Protein AF-V9FQ05-F1 (afdb_monomer_lite)

Structure (mmCIF, N/CA/C/O backbone):
data_AF-V9FQ05-F1
#
_entry.id   AF-V9FQ05-F1
#
loop_
_atom_site.group_PDB
_atom_site.id
_atom_site.type_symbol
_atom_site.label_atom_id
_atom_site.label_alt_id
_atom_site.label_comp_id
_atom_site.label_asym_id
_atom_site.label_entity_id
_atom_site.label_seq_id
_atom_site.pdbx_PDB_ins_code
_atom_site.Cartn_x
_atom_site.Cartn_y
_atom_site.Cartn_z
_atom_site.occupancy
_atom_site.B_iso_or_equiv
_atom_site.auth_seq_id
_atom_site.auth_comp_id
_atom_site.auth_asym_id
_atom_site.auth_atom_id
_atom_site.pdbx_PDB_model_num
ATOM 1 N N . MET A 1 1 ? -12.358 -25.449 30.188 1.00 48.69 1 MET A N 1
ATOM 2 C CA . MET A 1 1 ? -12.889 -24.749 28.995 1.00 48.69 1 MET A CA 1
ATOM 3 C C . MET A 1 1 ? -12.731 -23.220 29.079 1.00 48.69 1 MET A C 1
ATOM 5 O O . MET A 1 1 ? -12.547 -22.611 28.041 1.00 48.69 1 MET A O 1
ATOM 9 N N . SER A 1 2 ? -12.687 -22.614 30.279 1.00 54.47 2 SER A N 1
ATOM 10 C CA . SER A 1 2 ? -12.497 -21.158 30.485 1.00 54.47 2 SER A CA 1
ATOM 11 C C . SER A 1 2 ? -11.097 -20.614 30.127 1.00 54.47 2 SER A C 1
ATOM 13 O O . SER A 1 2 ? -10.982 -19.590 29.469 1.00 54.47 2 SER A O 1
ATOM 15 N N . GLN A 1 3 ? -10.020 -21.334 30.469 1.00 51.81 3 GLN A N 1
ATOM 16 C CA . GLN A 1 3 ? -8.640 -20.826 30.327 1.00 51.81 3 GLN A CA 1
ATOM 17 C C . GLN A 1 3 ? -8.105 -20.768 28.882 1.00 51.81 3 GLN A C 1
ATOM 19 O O . GLN A 1 3 ? -7.106 -20.102 28.615 1.00 51.81 3 GLN A O 1
ATOM 24 N N . LEU A 1 4 ? -8.739 -21.477 27.939 1.00 49.38 4 LEU A N 1
ATOM 25 C CA . LEU A 1 4 ? -8.339 -21.456 26.525 1.00 49.38 4 LEU A CA 1
ATOM 26 C C . LEU A 1 4 ? -8.884 -20.210 25.805 1.00 49.38 4 LEU A C 1
ATOM 28 O O . LEU A 1 4 ? -8.277 -19.732 24.849 1.00 49.38 4 LEU A O 1
ATOM 32 N N . ILE A 1 5 ? -10.014 -19.678 26.284 1.00 52.50 5 ILE A N 1
ATOM 33 C CA . ILE A 1 5 ? -10.656 -18.486 25.727 1.00 52.50 5 ILE A CA 1
ATOM 34 C C . ILE A 1 5 ? -9.892 -17.246 26.200 1.00 52.50 5 ILE A C 1
ATOM 36 O O . ILE A 1 5 ? -9.489 -16.448 25.362 1.00 52.50 5 ILE A O 1
ATOM 40 N N . GLU A 1 6 ? -9.571 -17.148 27.495 1.00 50.50 6 GLU A N 1
ATOM 41 C CA . GLU A 1 6 ? -8.758 -16.046 28.047 1.00 50.50 6 GLU A CA 1
ATOM 42 C C . GLU A 1 6 ? -7.389 -15.923 27.365 1.00 50.50 6 GLU A C 1
ATOM 44 O O . GLU A 1 6 ? -7.029 -14.844 26.908 1.00 50.50 6 GLU A O 1
ATOM 49 N N . ARG A 1 7 ? -6.663 -17.035 27.168 1.00 47.12 7 ARG A N 1
ATOM 50 C CA . ARG A 1 7 ? -5.367 -17.004 26.461 1.00 47.12 7 ARG A CA 1
ATOM 51 C C . ARG A 1 7 ? -5.470 -16.596 24.994 1.00 47.12 7 ARG A C 1
ATOM 53 O O . ARG A 1 7 ? -4.513 -16.052 24.457 1.00 47.12 7 ARG A O 1
ATOM 60 N N . THR A 1 8 ? -6.594 -16.878 24.338 1.00 50.31 8 THR A N 1
ATOM 61 C CA . THR A 1 8 ? -6.808 -16.441 22.952 1.00 50.31 8 THR A CA 1
ATOM 62 C C . THR A 1 8 ? -7.118 -14.945 22.902 1.00 50.31 8 THR A C 1
ATOM 64 O O . THR A 1 8 ? -6.665 -14.264 21.987 1.00 50.31 8 THR A O 1
ATOM 67 N N . VAL A 1 9 ? -7.835 -14.424 23.904 1.00 51.38 9 VAL A N 1
ATOM 68 C CA . VAL A 1 9 ? -8.155 -12.997 24.034 1.00 51.38 9 VAL A CA 1
ATOM 69 C C . VAL A 1 9 ? -6.889 -12.183 24.324 1.00 51.38 9 VAL A C 1
ATOM 71 O O . VAL A 1 9 ? -6.600 -11.261 23.568 1.00 51.38 9 VAL A O 1
ATOM 74 N N . ASP A 1 10 ? -6.065 -12.589 25.295 1.00 50.34 10 ASP A N 1
ATOM 75 C CA . ASP A 1 10 ? -4.823 -11.877 25.646 1.00 50.34 10 ASP A CA 1
ATOM 76 C C . ASP A 1 10 ? -3.771 -11.892 24.524 1.00 50.34 10 ASP A C 1
ATOM 78 O O . ASP A 1 10 ? -2.972 -10.967 24.395 1.00 50.34 10 ASP A O 1
ATOM 82 N N . HIS A 1 11 ? -3.753 -12.930 23.678 1.00 50.62 11 HIS A N 1
ATOM 83 C CA . HIS A 1 11 ? -2.780 -13.019 22.583 1.00 50.62 11 HIS A CA 1
ATOM 84 C C . HIS A 1 11 ? -3.093 -12.071 21.416 1.00 50.62 11 HIS A C 1
ATOM 86 O O . HIS A 1 11 ? -2.203 -11.713 20.643 1.00 50.62 11 HIS A O 1
ATOM 92 N N . TYR A 1 12 ? -4.353 -11.656 21.295 1.00 52.09 12 TYR A N 1
ATOM 93 C CA . TYR A 1 12 ? -4.829 -10.740 20.264 1.00 52.09 12 TYR A CA 1
ATOM 94 C C . TYR A 1 12 ? -5.111 -9.330 20.790 1.00 52.09 12 TYR A C 1
ATOM 96 O O . TYR A 1 12 ? -5.400 -8.435 19.991 1.00 52.09 12 TYR A O 1
ATOM 104 N N . ASP A 1 13 ? -4.994 -9.107 22.101 1.00 55.88 13 ASP A N 1
ATOM 105 C CA . ASP A 1 13 ? -5.248 -7.814 22.720 1.00 55.88 13 ASP A CA 1
ATOM 106 C C . ASP A 1 13 ? -4.049 -6.873 22.553 1.00 55.88 13 ASP A C 1
ATOM 108 O O . ASP A 1 13 ? -3.242 -6.619 23.449 1.00 55.88 13 ASP A O 1
ATOM 112 N N . ARG A 1 14 ? -3.890 -6.357 21.331 1.00 62.53 14 ARG A N 1
ATOM 113 C CA . ARG A 1 14 ? -3.018 -5.208 21.097 1.00 62.53 14 ARG A CA 1
ATOM 114 C C . ARG A 1 14 ? -3.603 -4.018 21.862 1.00 62.53 14 ARG A C 1
ATOM 116 O O . ARG A 1 14 ? -4.730 -3.610 21.574 1.00 62.53 14 ARG A O 1
ATOM 123 N N . GLN A 1 15 ? -2.822 -3.435 22.777 1.00 70.06 15 GLN A N 1
ATOM 124 C CA . GLN A 1 15 ? -3.203 -2.198 23.467 1.00 70.06 15 GLN A CA 1
ATOM 125 C C . GLN A 1 15 ? -3.680 -1.147 22.459 1.00 70.06 15 GLN A C 1
ATOM 127 O O . GLN A 1 15 ? -3.047 -0.929 21.417 1.00 70.06 15 GLN A O 1
ATOM 132 N N . ALA A 1 16 ? -4.810 -0.516 22.786 1.00 78.88 16 ALA A N 1
ATOM 133 C CA . ALA A 1 16 ? -5.409 0.509 21.951 1.00 78.88 16 ALA A CA 1
ATOM 134 C C . ALA A 1 16 ? -4.420 1.661 21.741 1.00 78.88 16 ALA A C 1
ATOM 136 O O . ALA A 1 16 ? -3.829 2.179 22.688 1.00 78.88 16 ALA A O 1
ATOM 137 N N . GLY A 1 17 ? -4.236 2.058 20.486 1.00 83.69 17 GLY A N 1
ATOM 138 C CA . GLY A 1 17 ? -3.267 3.078 20.121 1.00 83.69 17 GLY A CA 1
ATOM 139 C C . GLY A 1 17 ? -3.636 3.767 18.822 1.00 83.69 17 GLY A C 1
ATOM 140 O O . GLY A 1 17 ? -4.211 3.163 17.918 1.00 83.69 17 GLY A O 1
ATOM 141 N N . ALA A 1 18 ? -3.275 5.041 18.728 1.00 86.06 18 ALA A N 1
ATOM 142 C CA . ALA A 1 18 ? -3.414 5.828 17.517 1.00 86.06 18 ALA A CA 1
ATOM 143 C C . ALA A 1 18 ? -2.078 6.482 17.172 1.00 86.06 18 ALA A C 1
ATOM 145 O O . ALA A 1 18 ? -1.372 6.991 18.043 1.00 86.06 18 ALA A O 1
ATOM 146 N N . ILE A 1 19 ? -1.731 6.461 15.891 1.00 86.81 19 ILE A N 1
ATOM 147 C CA . ILE A 1 19 ? -0.542 7.109 15.351 1.00 86.81 19 ILE A CA 1
ATOM 148 C C . ILE A 1 19 ? -0.999 8.011 14.216 1.00 86.81 19 ILE A C 1
ATOM 150 O O . ILE A 1 19 ? -1.682 7.564 13.297 1.00 86.81 19 ILE A O 1
ATOM 154 N N . SER A 1 20 ? -0.577 9.269 14.272 1.00 88.38 20 SER A N 1
ATOM 155 C CA . SER A 1 20 ? -0.689 10.204 13.161 1.00 88.38 20 SER A CA 1
ATOM 156 C C . SER A 1 20 ? 0.704 10.663 12.754 1.00 88.38 20 SER A C 1
ATOM 158 O O . SER A 1 20 ? 1.531 10.998 13.604 1.00 88.38 20 SER A O 1
ATOM 160 N N . ARG A 1 21 ? 0.987 10.647 11.455 1.00 89.62 21 ARG A N 1
ATOM 161 C CA . ARG A 1 21 ? 2.215 11.173 10.860 1.00 89.62 21 ARG A CA 1
ATOM 162 C C . ARG A 1 21 ? 1.834 12.174 9.784 1.00 89.62 21 ARG A C 1
ATOM 164 O O . ARG A 1 21 ? 0.940 11.912 8.988 1.00 89.62 21 ARG A O 1
ATOM 171 N N . GLY A 1 22 ? 2.525 13.308 9.767 1.00 88.12 22 GLY A N 1
ATOM 172 C CA . GLY A 1 22 ? 2.373 14.326 8.731 1.00 88.12 22 GLY A CA 1
ATOM 173 C C . GLY A 1 22 ? 3.119 13.946 7.454 1.00 88.12 22 GLY A C 1
ATOM 174 O O . GLY A 1 22 ? 2.963 12.847 6.924 1.00 88.12 22 GLY A O 1
ATOM 175 N N . LEU A 1 23 ? 3.953 14.859 6.962 1.00 89.56 23 LEU A N 1
ATOM 176 C CA . LEU A 1 23 ? 4.849 14.580 5.847 1.00 89.56 23 LEU A CA 1
ATOM 177 C C . LEU A 1 23 ? 6.029 13.741 6.333 1.00 89.56 23 LEU A C 1
ATOM 179 O O . LEU A 1 23 ? 6.752 14.145 7.244 1.00 89.56 23 LEU A O 1
ATOM 183 N N . TYR A 1 24 ? 6.241 12.587 5.713 1.00 88.81 24 TYR A N 1
ATOM 184 C CA . TYR A 1 24 ? 7.425 11.786 5.980 1.00 88.81 24 TYR A CA 1
ATOM 185 C C . TYR A 1 24 ? 7.891 11.049 4.733 1.00 88.81 24 TYR A C 1
ATOM 187 O O . TYR A 1 24 ? 7.113 10.730 3.832 1.00 88.81 24 TYR A O 1
ATOM 195 N N . THR A 1 25 ? 9.182 10.748 4.704 1.00 88.56 25 THR A N 1
ATOM 196 C CA . THR A 1 25 ? 9.776 9.878 3.698 1.00 88.56 25 THR A CA 1
ATOM 197 C C . THR A 1 25 ? 10.188 8.567 4.337 1.00 88.56 25 THR A C 1
ATOM 199 O O . THR A 1 25 ? 10.503 8.488 5.527 1.00 88.56 25 THR A O 1
ATOM 202 N N . ARG A 1 26 ? 10.147 7.499 3.552 1.00 87.56 26 ARG A N 1
ATOM 203 C CA . ARG A 1 26 ? 10.670 6.206 3.961 1.00 87.56 26 ARG A CA 1
ATOM 204 C C . ARG A 1 26 ? 11.390 5.575 2.790 1.00 87.56 26 ARG A C 1
ATOM 206 O O . ARG A 1 26 ? 10.832 5.513 1.703 1.00 87.56 26 ARG A O 1
ATOM 213 N N . SER A 1 27 ? 12.583 5.064 3.049 1.00 88.69 27 SER A N 1
ATOM 214 C CA . SER A 1 27 ? 13.312 4.234 2.103 1.00 88.69 27 SER A CA 1
ATOM 215 C C . SER A 1 27 ? 13.650 2.912 2.769 1.00 88.69 27 SER A C 1
ATOM 217 O O . SER A 1 27 ? 14.080 2.887 3.920 1.00 88.69 27 SER A O 1
ATOM 219 N N . GLU A 1 28 ? 13.430 1.819 2.055 1.00 90.50 28 GLU A N 1
ATOM 220 C CA . GLU A 1 28 ? 13.670 0.465 2.536 1.00 90.50 28 GLU A CA 1
ATOM 221 C C . GLU A 1 28 ? 14.448 -0.300 1.468 1.00 90.50 28 GLU A C 1
ATOM 223 O O . GLU A 1 28 ? 14.127 -0.233 0.282 1.00 90.50 28 GLU A O 1
ATOM 228 N N . VAL A 1 29 ? 15.475 -1.036 1.888 1.00 89.25 29 VAL A N 1
ATOM 229 C CA . VAL A 1 29 ? 16.202 -1.967 1.024 1.00 89.25 29 VAL A CA 1
ATOM 230 C C . VAL A 1 29 ? 16.157 -3.334 1.685 1.00 89.25 29 VAL A C 1
ATOM 232 O O . VAL A 1 29 ? 16.624 -3.501 2.809 1.00 89.25 29 VAL A O 1
ATOM 235 N N . SER A 1 30 ? 15.596 -4.311 0.984 1.00 89.00 30 SER A N 1
ATOM 236 C CA . SER A 1 30 ? 15.496 -5.696 1.425 1.00 89.00 30 SER A CA 1
ATOM 237 C C . SER A 1 30 ? 16.373 -6.576 0.546 1.00 89.00 30 SER A C 1
ATOM 239 O O . SER A 1 30 ? 16.290 -6.546 -0.682 1.00 89.00 30 SER A O 1
ATOM 241 N N . ARG A 1 31 ? 17.242 -7.367 1.175 1.00 85.81 31 ARG A N 1
ATOM 242 C CA . ARG A 1 31 ? 18.079 -8.357 0.493 1.00 85.81 31 ARG A CA 1
ATOM 243 C C . ARG A 1 31 ? 17.652 -9.744 0.935 1.00 85.81 31 ARG A C 1
ATOM 245 O O . ARG A 1 31 ? 17.775 -10.099 2.102 1.00 85.81 31 ARG A O 1
ATOM 252 N N . GLN A 1 32 ? 17.171 -10.529 -0.014 1.00 84.06 32 GLN A N 1
ATOM 253 C CA . GLN A 1 32 ? 16.893 -11.949 0.143 1.00 84.06 32 GLN A CA 1
ATOM 254 C C . GLN A 1 32 ? 17.923 -12.755 -0.650 1.00 84.06 32 GLN A C 1
ATOM 256 O O . GLN A 1 32 ? 18.592 -12.229 -1.538 1.00 84.06 32 GLN A O 1
ATOM 261 N N . ARG A 1 33 ? 18.036 -14.056 -0.350 1.00 80.62 33 ARG A N 1
ATOM 262 C CA . ARG A 1 33 ? 19.052 -14.947 -0.943 1.00 80.62 33 ARG A CA 1
ATOM 263 C C . ARG A 1 33 ? 19.120 -14.906 -2.476 1.00 80.62 33 ARG A C 1
ATOM 265 O O . ARG A 1 33 ? 20.188 -15.142 -3.019 1.00 80.62 33 ARG A O 1
ATOM 272 N N . LEU A 1 34 ? 18.007 -14.626 -3.159 1.00 83.06 34 LEU A N 1
ATOM 273 C CA . LEU A 1 34 ? 17.904 -14.659 -4.625 1.00 83.06 34 LEU A CA 1
ATOM 274 C C . LEU A 1 34 ? 17.302 -13.376 -5.227 1.00 83.06 34 LEU A C 1
ATOM 276 O O . LEU A 1 34 ? 16.991 -13.346 -6.420 1.00 83.06 34 LEU A O 1
ATOM 280 N N . SER A 1 35 ? 17.110 -12.324 -4.424 1.00 84.25 35 SER A N 1
ATOM 281 C CA . SER A 1 35 ? 16.608 -11.037 -4.912 1.00 84.25 35 SER A CA 1
ATOM 282 C C . SER A 1 35 ? 16.949 -9.873 -3.989 1.00 84.25 35 SER A C 1
ATOM 284 O O . SER A 1 35 ? 16.942 -10.009 -2.768 1.00 84.25 35 SER A O 1
ATOM 286 N N . VAL A 1 36 ? 17.161 -8.707 -4.582 1.00 89.44 36 VAL A N 1
ATOM 287 C CA . VAL A 1 36 ? 17.218 -7.413 -3.912 1.00 89.44 36 VAL A CA 1
ATOM 288 C C . VAL A 1 36 ? 15.991 -6.597 -4.283 1.00 89.44 36 VAL A C 1
ATOM 290 O O . VAL A 1 36 ? 15.530 -6.608 -5.424 1.00 89.44 36 VAL A O 1
ATOM 293 N N . GLU A 1 37 ? 15.466 -5.883 -3.306 1.00 88.38 37 GLU A N 1
ATOM 294 C CA . GLU A 1 37 ? 14.347 -4.979 -3.461 1.00 88.38 37 GLU A CA 1
ATOM 295 C C . GLU A 1 37 ? 14.694 -3.658 -2.787 1.00 88.38 37 GLU A C 1
ATOM 297 O O . GLU A 1 37 ? 15.239 -3.640 -1.685 1.00 88.38 37 GLU A O 1
ATOM 302 N N . ALA A 1 38 ? 14.418 -2.553 -3.461 1.00 89.88 38 ALA A N 1
ATOM 303 C CA . ALA A 1 38 ? 14.588 -1.212 -2.942 1.00 89.88 38 ALA A CA 1
ATOM 304 C C . ALA A 1 38 ? 13.292 -0.444 -3.170 1.00 89.88 38 ALA A C 1
ATOM 306 O O . ALA A 1 38 ? 12.708 -0.494 -4.250 1.00 89.88 38 ALA A O 1
ATOM 307 N N . SER A 1 39 ? 12.845 0.279 -2.156 1.00 88.31 39 SER A N 1
ATOM 308 C CA . SER A 1 39 ? 11.692 1.154 -2.264 1.00 88.31 39 SER A CA 1
ATOM 309 C C . SER A 1 39 ? 11.966 2.484 -1.590 1.00 88.31 39 SER A C 1
ATOM 311 O O . SER A 1 39 ? 12.705 2.571 -0.609 1.00 88.31 39 SER A O 1
ATOM 313 N N . THR A 1 40 ? 11.369 3.534 -2.128 1.00 90.38 40 THR A N 1
ATOM 314 C CA . THR A 1 40 ? 11.301 4.841 -1.494 1.00 90.38 40 THR A CA 1
ATOM 315 C C . THR A 1 40 ? 9.893 5.383 -1.648 1.00 90.38 40 THR A C 1
ATOM 317 O O . THR A 1 40 ? 9.255 5.171 -2.677 1.00 90.38 40 THR A O 1
ATOM 320 N N . LYS A 1 41 ? 9.387 6.055 -0.620 1.00 88.44 41 LYS A N 1
ATOM 321 C CA . LYS A 1 41 ? 8.087 6.716 -0.635 1.00 88.44 41 LYS A CA 1
ATOM 322 C C . LYS A 1 41 ? 8.153 8.046 0.099 1.00 88.44 41 LYS A C 1
ATOM 324 O O . LYS A 1 41 ? 8.782 8.149 1.151 1.00 88.44 41 LYS A O 1
ATOM 329 N N . ALA A 1 42 ? 7.449 9.033 -0.427 1.00 88.50 42 ALA A N 1
ATOM 330 C CA . ALA A 1 42 ? 7.067 10.253 0.256 1.00 88.50 42 ALA A CA 1
ATOM 331 C C . ALA A 1 42 ? 5.561 10.188 0.513 1.00 88.50 42 ALA A C 1
ATOM 333 O O . ALA A 1 42 ? 4.780 9.964 -0.409 1.00 88.50 42 ALA A O 1
ATOM 334 N N . VAL A 1 43 ? 5.160 10.340 1.771 1.00 86.31 43 VAL A N 1
ATOM 335 C CA . VAL A 1 43 ? 3.772 10.196 2.215 1.00 86.31 43 VAL A CA 1
ATOM 336 C C . VAL A 1 43 ? 3.328 11.498 2.855 1.00 86.31 43 VAL A C 1
ATOM 338 O O . VAL A 1 43 ? 3.999 12.004 3.754 1.00 86.31 43 VAL A O 1
ATOM 341 N N . MET A 1 44 ? 2.187 12.018 2.414 1.00 89.19 44 MET A N 1
ATOM 342 C CA . MET A 1 44 ? 1.549 13.191 2.991 1.00 89.19 44 MET A CA 1
ATOM 343 C C . MET A 1 44 ? 0.342 12.751 3.819 1.00 89.19 44 MET A C 1
ATOM 345 O O . MET A 1 44 ? -0.764 12.610 3.304 1.00 89.19 44 MET A O 1
ATOM 349 N N . GLY A 1 45 ? 0.561 12.543 5.116 1.00 84.69 45 GLY A N 1
ATOM 350 C CA . GLY A 1 45 ? -0.498 12.168 6.045 1.00 84.69 45 GLY A CA 1
ATOM 351 C C . GLY A 1 45 ? -0.707 10.657 6.141 1.00 84.69 45 GLY A C 1
ATOM 352 O O . GLY A 1 45 ? -1.013 9.972 5.168 1.00 84.69 45 GLY A O 1
ATOM 353 N N . GLU A 1 46 ? -0.578 10.135 7.351 1.00 89.62 46 GLU A N 1
ATOM 354 C CA . GLU A 1 46 ? -0.959 8.778 7.730 1.00 89.62 46 GLU A CA 1
ATOM 355 C C . GLU A 1 46 ? -1.636 8.857 9.091 1.00 89.62 46 GLU A C 1
ATOM 357 O O . GLU A 1 46 ? -1.050 9.376 10.035 1.00 89.62 46 GLU A O 1
ATOM 362 N N . ALA A 1 47 ? -2.837 8.308 9.203 1.00 89.69 47 ALA A N 1
ATOM 363 C CA . ALA A 1 47 ? -3.524 8.109 10.463 1.00 89.69 47 ALA A CA 1
ATOM 364 C C . ALA A 1 47 ? -3.863 6.627 10.590 1.00 89.69 47 ALA A C 1
ATOM 366 O O . ALA A 1 47 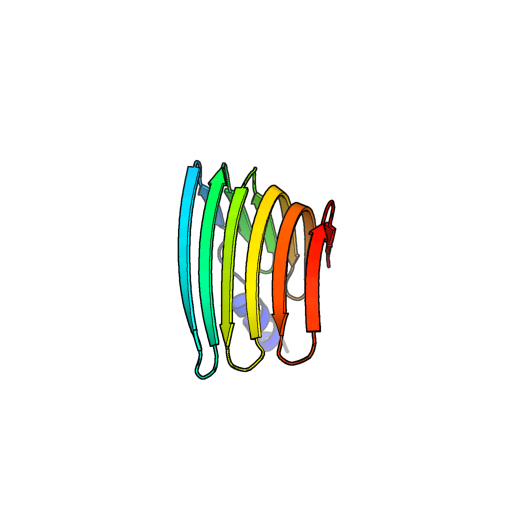? -4.550 6.068 9.738 1.00 89.69 47 ALA A O 1
ATOM 367 N N . ARG A 1 48 ? -3.383 5.983 11.650 1.00 89.19 48 ARG A N 1
ATOM 368 C CA . ARG A 1 48 ? -3.750 4.611 11.995 1.00 89.19 48 ARG A CA 1
ATOM 369 C C . ARG A 1 48 ? -4.269 4.566 13.416 1.00 89.19 48 ARG A C 1
ATOM 371 O O . ARG A 1 48 ? -3.668 5.155 14.309 1.00 89.19 48 ARG A O 1
ATOM 378 N N . ALA A 1 49 ? -5.334 3.814 13.620 1.00 87.56 49 ALA A N 1
ATOM 379 C CA . ALA A 1 49 ? -5.828 3.433 14.927 1.00 87.56 49 ALA A CA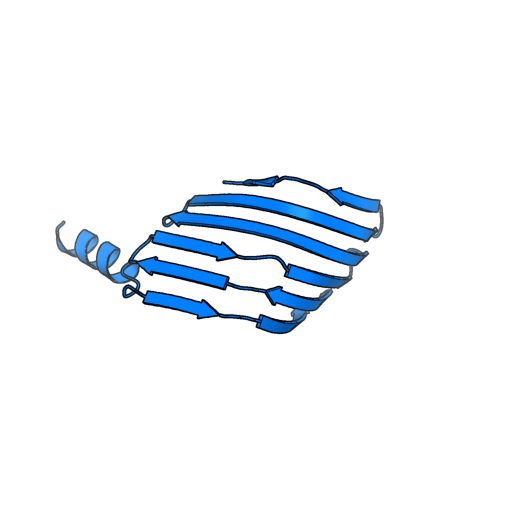 1
ATOM 380 C C . ALA A 1 49 ? -5.884 1.908 14.992 1.00 87.56 49 ALA A C 1
ATOM 382 O O . ALA A 1 49 ? -6.331 1.261 14.049 1.00 87.56 49 ALA A O 1
ATOM 383 N N . GLN A 1 50 ? -5.427 1.332 16.093 1.00 87.00 50 GLN A N 1
ATOM 384 C CA . GLN A 1 50 ? -5.496 -0.102 16.347 1.00 87.00 50 GLN A CA 1
ATOM 385 C C . GLN A 1 50 ? -6.081 -0.345 17.735 1.00 87.00 50 GLN A C 1
ATOM 387 O O . GLN A 1 50 ? -5.806 0.415 18.663 1.00 87.00 50 GLN A O 1
ATOM 392 N N . ALA A 1 51 ? -6.878 -1.397 17.870 1.00 81.44 51 ALA A N 1
ATOM 393 C CA . ALA A 1 51 ? -7.413 -1.869 19.137 1.00 81.44 51 ALA A CA 1
ATOM 394 C C . ALA A 1 51 ? -7.719 -3.365 19.021 1.00 81.44 51 ALA A C 1
ATOM 396 O O . ALA A 1 51 ? -8.520 -3.768 18.174 1.00 81.44 51 ALA A O 1
ATOM 397 N N . SER A 1 52 ? -7.102 -4.184 19.878 1.00 82.38 52 SER A N 1
ATOM 398 C CA . SER A 1 52 ? -7.260 -5.641 19.852 1.00 82.38 52 SER A CA 1
ATOM 399 C C . SER A 1 52 ? -6.972 -6.213 18.447 1.00 82.38 52 SER A C 1
ATOM 401 O O . SER A 1 52 ? -5.926 -5.927 17.857 1.00 82.38 52 SER A O 1
ATOM 403 N N . ILE A 1 53 ? -7.907 -6.973 17.872 1.00 79.06 53 ILE A N 1
ATOM 404 C CA . ILE A 1 53 ? -7.816 -7.524 16.511 1.00 79.06 53 ILE A CA 1
ATOM 405 C C . ILE A 1 53 ? -8.071 -6.504 15.395 1.00 79.06 53 ILE A C 1
ATOM 407 O O . ILE A 1 53 ? -7.898 -6.847 14.224 1.00 79.06 53 ILE A O 1
ATOM 411 N N . PHE A 1 54 ? -8.520 -5.292 15.722 1.00 83.06 54 PHE A N 1
ATOM 412 C CA . PHE A 1 54 ? -8.929 -4.287 14.747 1.00 83.06 54 PHE A CA 1
ATOM 413 C C . PHE A 1 54 ? -7.818 -3.270 14.484 1.00 83.06 54 PHE A C 1
ATOM 415 O O . PHE A 1 54 ? -7.158 -2.783 15.400 1.00 83.06 54 PHE A O 1
ATOM 422 N N . GLU A 1 55 ? -7.645 -2.898 13.222 1.00 86.44 55 GLU A N 1
ATOM 423 C CA . GLU A 1 55 ? -6.777 -1.802 12.797 1.00 86.44 55 GLU A CA 1
ATOM 424 C C . GLU A 1 55 ? -7.469 -1.053 11.659 1.00 86.44 55 GLU A C 1
ATOM 426 O O . GLU A 1 55 ? -7.862 -1.652 10.668 1.00 86.44 55 GLU A O 1
ATOM 431 N N . ALA A 1 56 ? -7.629 0.257 11.791 1.00 88.19 56 ALA A N 1
ATOM 432 C CA . ALA A 1 56 ? -8.138 1.130 10.746 1.00 88.19 56 ALA A CA 1
ATOM 433 C C . ALA A 1 56 ? -7.055 2.142 10.371 1.00 88.19 56 ALA A C 1
ATOM 435 O O . ALA A 1 56 ? -6.389 2.709 11.238 1.00 88.19 56 ALA A O 1
ATOM 436 N N . GLY A 1 57 ? -6.871 2.366 9.077 1.00 88.75 57 GLY A N 1
ATOM 437 C CA . GLY A 1 57 ? -5.868 3.267 8.536 1.00 88.75 57 GLY A CA 1
ATOM 438 C C . GLY A 1 57 ? -6.448 4.158 7.451 1.00 88.75 57 GLY A C 1
ATOM 439 O O . GLY A 1 57 ? -7.185 3.694 6.585 1.00 88.75 57 GLY A O 1
ATOM 440 N N . ALA A 1 58 ? -6.073 5.429 7.479 1.00 88.75 58 ALA A N 1
ATOM 441 C CA . ALA A 1 58 ? -6.271 6.380 6.402 1.00 88.75 58 ALA A CA 1
ATOM 442 C C . ALA A 1 58 ? -4.912 6.970 6.017 1.00 88.75 58 ALA A C 1
ATOM 444 O O . ALA A 1 58 ? -4.142 7.422 6.866 1.00 88.75 58 ALA A O 1
ATOM 445 N N . TYR A 1 59 ? -4.616 6.964 4.727 1.00 88.44 59 TYR A N 1
ATOM 446 C CA . TYR A 1 59 ? -3.375 7.467 4.161 1.00 88.44 59 TYR A CA 1
ATOM 447 C C . TYR A 1 59 ? -3.734 8.510 3.119 1.00 88.44 59 TYR A C 1
ATOM 449 O O . TYR A 1 59 ? -4.559 8.256 2.237 1.00 88.44 59 TYR A O 1
ATOM 457 N N . GLY A 1 60 ? -3.126 9.683 3.242 1.00 85.69 60 GLY A N 1
ATOM 458 C CA . GLY A 1 60 ? -3.248 10.732 2.247 1.00 85.69 60 GLY A CA 1
ATOM 459 C C . GLY A 1 60 ? -2.402 10.441 1.006 1.00 85.69 60 GLY A C 1
ATOM 460 O O . GLY A 1 60 ? -1.892 9.323 0.833 1.00 85.69 60 GLY A O 1
ATOM 461 N N . PRO A 1 61 ? -2.246 11.449 0.134 1.00 87.38 61 PRO A N 1
ATOM 462 C CA . PRO A 1 61 ? -1.470 11.306 -1.079 1.00 87.38 61 PRO A CA 1
ATOM 463 C C . PRO A 1 61 ? -0.048 10.832 -0.783 1.00 87.38 61 PRO A C 1
ATOM 465 O O . PRO A 1 61 ? 0.628 11.341 0.116 1.00 87.38 61 PRO A O 1
ATOM 468 N N . ASN A 1 62 ? 0.428 9.855 -1.542 1.00 87.56 62 ASN A N 1
ATOM 469 C CA . ASN A 1 62 ? 1.804 9.406 -1.470 1.00 87.56 62 ASN A CA 1
ATOM 470 C C . ASN A 1 62 ? 2.361 9.106 -2.856 1.00 87.56 62 ASN A C 1
ATOM 472 O O . ASN A 1 62 ? 1.635 8.757 -3.779 1.00 87.56 62 ASN A O 1
ATOM 476 N N . VAL A 1 63 ? 3.668 9.263 -3.002 1.00 88.06 63 VAL A N 1
ATOM 477 C CA . VAL A 1 63 ? 4.389 8.884 -4.212 1.00 88.06 63 VAL A CA 1
ATOM 478 C C . VAL A 1 63 ? 5.589 8.053 -3.818 1.00 88.06 63 VAL A C 1
ATOM 480 O O . VAL A 1 63 ? 6.239 8.322 -2.809 1.00 88.06 63 VAL A O 1
ATOM 483 N N . GLY A 1 64 ? 5.896 7.032 -4.595 1.00 86.62 64 GLY A N 1
ATOM 484 C CA . GLY A 1 64 ? 7.020 6.166 -4.343 1.00 86.62 64 GLY A CA 1
ATOM 485 C C . GLY A 1 64 ? 7.577 5.553 -5.605 1.00 86.62 64 GLY A C 1
ATOM 486 O O . GLY A 1 64 ? 6.960 5.555 -6.666 1.00 86.62 64 GLY A O 1
ATOM 487 N N . ALA A 1 65 ? 8.777 5.023 -5.460 1.00 86.38 65 ALA A N 1
ATOM 488 C CA . ALA A 1 65 ? 9.424 4.198 -6.449 1.00 86.38 65 ALA A CA 1
ATOM 489 C C . ALA A 1 65 ? 9.814 2.885 -5.784 1.00 86.38 65 ALA A C 1
ATOM 491 O O . ALA A 1 65 ? 10.264 2.847 -4.640 1.00 86.38 65 ALA A O 1
ATOM 492 N N . HIS A 1 66 ? 9.642 1.810 -6.523 1.00 85.38 66 HIS A N 1
ATOM 493 C CA . HIS A 1 66 ? 9.958 0.455 -6.140 1.00 85.38 66 HIS A CA 1
ATOM 494 C C . HIS A 1 66 ? 10.808 -0.152 -7.241 1.00 85.38 66 HIS A C 1
ATOM 496 O O . HIS A 1 66 ? 10.524 0.046 -8.418 1.00 85.38 66 HIS A O 1
ATOM 502 N N . ALA A 1 67 ? 11.854 -0.871 -6.871 1.00 86.81 67 ALA A N 1
ATOM 503 C CA . ALA A 1 67 ? 12.691 -1.617 -7.786 1.00 86.81 67 ALA A CA 1
ATOM 504 C C . ALA A 1 67 ? 13.012 -2.972 -7.166 1.00 86.81 67 ALA A C 1
ATOM 506 O O . ALA A 1 67 ? 13.358 -3.070 -5.992 1.00 86.81 67 ALA A O 1
ATOM 507 N N . ARG A 1 68 ? 12.934 -4.028 -7.967 1.00 87.06 68 ARG A N 1
ATOM 508 C CA . ARG A 1 68 ? 13.264 -5.393 -7.572 1.00 87.06 68 ARG A CA 1
ATOM 509 C C . ARG A 1 68 ? 14.137 -6.024 -8.640 1.00 87.06 68 ARG A C 1
ATOM 511 O O . ARG A 1 68 ? 13.814 -5.949 -9.819 1.00 87.06 68 ARG A O 1
ATOM 518 N N . ALA A 1 69 ? 15.206 -6.688 -8.228 1.00 86.38 69 ALA A N 1
ATOM 519 C CA . ALA A 1 69 ? 16.066 -7.479 -9.095 1.00 86.38 69 ALA A CA 1
ATOM 520 C C . ALA A 1 69 ? 16.317 -8.841 -8.451 1.00 86.38 69 ALA A C 1
ATOM 522 O O . ALA A 1 69 ? 16.641 -8.920 -7.270 1.00 86.38 69 ALA A O 1
ATOM 523 N N . GLY A 1 70 ? 16.181 -9.924 -9.201 1.00 85.88 70 GLY A N 1
ATOM 524 C CA . GLY A 1 70 ? 16.472 -11.263 -8.710 1.00 85.88 70 GLY A CA 1
ATOM 525 C C . GLY A 1 70 ? 16.475 -12.293 -9.823 1.00 85.88 70 GLY A C 1
ATOM 526 O O . GLY A 1 70 ? 16.323 -11.956 -10.994 1.00 85.88 70 GLY A O 1
ATOM 527 N N . VAL A 1 71 ? 16.603 -13.563 -9.447 1.00 79.06 71 VAL A N 1
ATOM 528 C CA . VAL A 1 71 ? 16.678 -14.678 -10.411 1.00 79.06 71 VAL A CA 1
ATOM 529 C C . VAL A 1 71 ? 15.432 -14.761 -11.303 1.00 79.06 71 VAL A C 1
ATOM 531 O O . VAL A 1 71 ? 15.522 -15.155 -12.457 1.00 79.06 71 VAL A O 1
ATOM 534 N N . GLY A 1 72 ? 14.272 -14.336 -10.796 1.00 78.06 72 GLY A N 1
ATOM 535 C CA . GLY A 1 72 ? 13.027 -14.291 -11.568 1.00 78.06 72 GLY A CA 1
ATOM 536 C C . GLY A 1 72 ? 12.869 -13.076 -12.490 1.00 78.06 72 GLY A C 1
ATOM 537 O O . GLY A 1 72 ? 11.861 -13.006 -13.187 1.00 78.06 72 GLY A O 1
ATOM 538 N N . GLY A 1 73 ? 13.804 -12.116 -12.483 1.00 80.75 73 GLY A N 1
ATOM 539 C CA . GLY A 1 73 ? 13.736 -10.908 -13.309 1.00 80.75 73 GLY A CA 1
ATOM 540 C C . GLY A 1 73 ? 14.101 -9.609 -12.597 1.00 80.75 73 GLY A C 1
ATOM 541 O O . GLY A 1 73 ? 14.330 -9.569 -11.384 1.00 80.75 73 GLY A O 1
ATOM 542 N N . VAL A 1 74 ? 14.088 -8.522 -13.367 1.00 84.81 74 VAL A N 1
ATOM 543 C CA . VAL A 1 74 ? 14.240 -7.147 -12.882 1.00 84.81 74 VAL A CA 1
ATOM 544 C C . VAL A 1 74 ? 12.973 -6.355 -13.168 1.00 84.81 74 VAL A C 1
ATOM 546 O O . VAL A 1 74 ? 12.314 -6.538 -14.184 1.00 84.81 74 VAL A O 1
ATOM 549 N N . GLY A 1 75 ? 12.578 -5.466 -12.276 1.00 84.06 75 GLY A N 1
ATOM 550 C CA . GLY A 1 75 ? 11.471 -4.565 -12.538 1.00 84.06 75 GLY A CA 1
ATOM 551 C C . GLY A 1 75 ? 11.481 -3.378 -11.612 1.00 84.06 75 GLY A C 1
ATOM 552 O O . GLY A 1 75 ? 12.113 -3.401 -10.559 1.00 84.06 75 GLY A O 1
ATOM 553 N N . GLY A 1 76 ? 10.753 -2.352 -12.010 1.00 83.31 76 GLY A N 1
ATOM 554 C CA . GLY A 1 76 ? 10.509 -1.197 -11.180 1.00 83.31 76 GLY A CA 1
ATOM 555 C C . GLY A 1 76 ? 9.124 -0.633 -11.419 1.00 83.31 76 GLY A C 1
ATOM 556 O O . GLY A 1 76 ? 8.589 -0.689 -12.526 1.00 83.31 76 GLY A O 1
ATOM 557 N N . PHE A 1 77 ? 8.546 -0.095 -10.356 1.00 82.62 77 PHE A N 1
ATOM 558 C CA . PHE A 1 77 ? 7.233 0.517 -10.350 1.00 82.62 77 PHE A CA 1
ATOM 559 C C . PHE A 1 77 ? 7.313 1.867 -9.660 1.00 82.62 77 PHE A C 1
ATOM 561 O O . PHE A 1 77 ? 7.834 1.989 -8.559 1.00 82.62 77 PHE A O 1
ATOM 568 N N . LEU A 1 78 ? 6.781 2.882 -10.316 1.00 83.88 78 LEU A N 1
ATOM 569 C CA . LEU A 1 78 ? 6.440 4.146 -9.702 1.00 83.88 78 LEU A CA 1
ATOM 570 C C . LEU A 1 78 ? 4.993 4.050 -9.234 1.00 83.88 78 LEU A C 1
ATOM 572 O O . LEU A 1 78 ? 4.111 3.611 -9.972 1.00 83.88 78 LEU A O 1
ATOM 576 N N . THR A 1 79 ? 4.757 4.460 -8.003 1.00 82.75 79 THR A N 1
ATOM 577 C CA . THR A 1 79 ? 3.445 4.475 -7.373 1.00 82.75 79 THR A CA 1
ATOM 578 C C . THR A 1 79 ? 3.103 5.911 -7.049 1.00 82.75 79 THR A C 1
ATOM 580 O O . THR A 1 79 ? 3.897 6.597 -6.422 1.00 82.75 79 THR A O 1
ATOM 583 N N . ALA A 1 80 ? 1.927 6.369 -7.448 1.00 86.25 80 ALA A N 1
ATOM 584 C CA . ALA A 1 80 ? 1.340 7.607 -6.963 1.00 86.25 80 ALA A CA 1
ATOM 585 C C . ALA A 1 80 ? -0.052 7.286 -6.426 1.00 86.25 80 ALA A C 1
ATOM 587 O O . ALA A 1 80 ? -0.973 7.020 -7.189 1.00 86.25 80 ALA A O 1
ATOM 588 N N . GLU A 1 81 ? -0.220 7.258 -5.113 1.00 85.00 81 GLU A N 1
ATOM 589 C CA . GL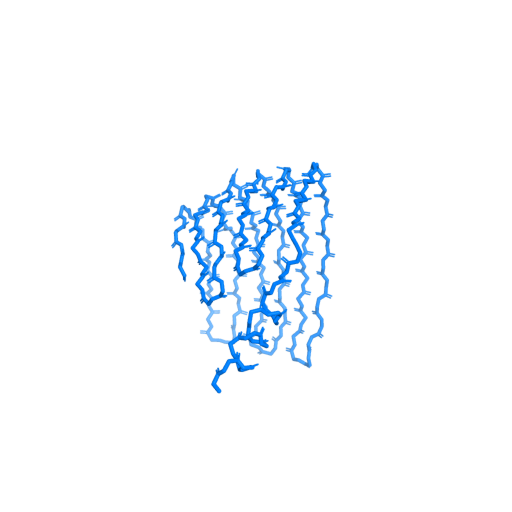U A 1 81 ? -1.523 7.096 -4.480 1.00 85.00 81 GLU A CA 1
ATOM 590 C C . GLU A 1 81 ?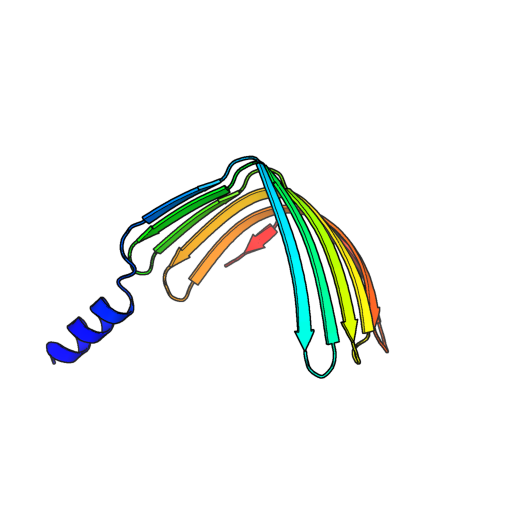 -2.099 8.461 -4.137 1.00 85.00 81 GLU A C 1
ATOM 592 O O . GLU A 1 81 ? -1.420 9.299 -3.556 1.00 85.00 81 GLU A O 1
ATOM 597 N N . LEU A 1 82 ? -3.363 8.691 -4.477 1.00 84.38 82 LEU A N 1
ATOM 598 C CA . LEU A 1 82 ? -4.084 9.900 -4.077 1.00 84.38 82 LEU A CA 1
ATOM 599 C C . LEU A 1 82 ? -4.695 9.745 -2.684 1.00 84.38 82 LEU A C 1
ATOM 601 O O . LEU A 1 82 ? -4.849 10.720 -1.954 1.00 84.38 82 LEU A O 1
ATOM 605 N N . GLY A 1 83 ? -5.015 8.513 -2.304 1.00 84.75 83 GLY A N 1
ATOM 606 C CA . GLY A 1 83 ? -5.499 8.196 -0.975 1.00 84.75 83 GLY A CA 1
ATOM 607 C C . GLY A 1 83 ? -5.780 6.711 -0.824 1.00 84.75 83 GLY A C 1
ATOM 608 O O . GLY A 1 83 ? -6.071 5.999 -1.794 1.00 84.75 83 GLY A O 1
ATOM 609 N N . ARG A 1 84 ? -5.682 6.239 0.414 1.00 85.25 84 ARG A N 1
ATOM 610 C CA . ARG A 1 84 ? -5.983 4.860 0.782 1.00 85.25 84 ARG A CA 1
ATOM 611 C C . ARG A 1 84 ? -6.701 4.834 2.119 1.00 85.25 84 ARG A C 1
ATOM 613 O O . ARG A 1 84 ? -6.309 5.529 3.050 1.00 85.25 84 ARG A O 1
ATOM 620 N N . VAL A 1 85 ? -7.710 3.986 2.220 1.00 86.06 85 VAL A N 1
ATOM 621 C CA . VAL A 1 85 ? -8.342 3.620 3.484 1.00 86.06 85 VAL A CA 1
ATOM 622 C C . VAL A 1 85 ? -8.313 2.108 3.616 1.00 86.06 85 VAL A C 1
ATOM 624 O O . VAL A 1 85 ? -8.563 1.392 2.649 1.00 86.06 85 VAL A O 1
ATOM 627 N N . GLU A 1 86 ? -7.974 1.609 4.793 1.00 86.19 86 GLU A N 1
ATOM 628 C CA . GLU A 1 86 ? -7.979 0.176 5.065 1.00 86.19 86 GLU A CA 1
ATOM 629 C C . GLU A 1 86 ? -8.504 -0.110 6.464 1.00 86.19 86 GLU A C 1
ATOM 631 O O . GLU A 1 86 ? -8.300 0.667 7.394 1.00 86.19 86 GLU A O 1
ATOM 636 N N . VAL A 1 87 ? -9.181 -1.240 6.601 1.00 86.19 87 VAL A N 1
ATOM 637 C CA . VAL A 1 87 ? -9.682 -1.781 7.854 1.00 86.19 87 VAL A CA 1
ATOM 638 C C . VAL A 1 87 ? -9.303 -3.254 7.901 1.00 86.19 87 VAL A C 1
ATOM 640 O O . VAL A 1 87 ? -9.735 -4.068 7.085 1.00 86.19 87 VAL A O 1
ATOM 643 N N . LYS A 1 88 ? -8.490 -3.601 8.888 1.00 84.38 88 LYS A N 1
ATOM 644 C CA . LYS A 1 88 ? -8.074 -4.957 9.217 1.00 84.38 88 LYS A CA 1
ATOM 645 C C . LYS A 1 88 ? -8.817 -5.424 10.452 1.00 84.38 88 LYS A C 1
ATOM 647 O O . LYS A 1 88 ? -8.972 -4.684 11.420 1.00 84.38 88 LYS A O 1
ATOM 652 N N . THR A 1 89 ? -9.244 -6.674 10.420 1.00 81.88 89 THR A N 1
ATOM 653 C CA . THR A 1 89 ? -9.832 -7.373 11.557 1.00 81.88 89 THR A CA 1
ATOM 654 C C . THR A 1 89 ?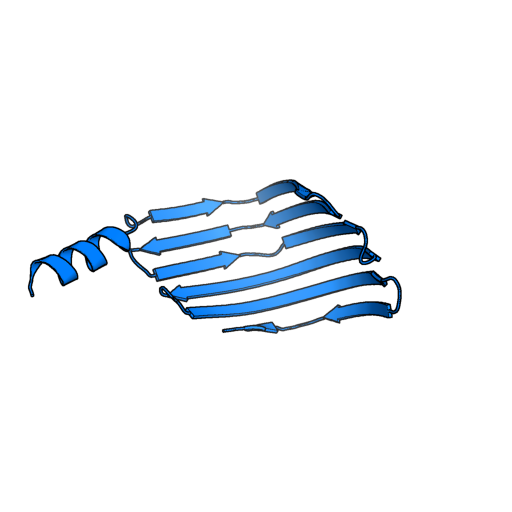 -9.299 -8.797 11.577 1.00 81.88 89 THR A C 1
ATOM 656 O O . THR A 1 89 ? -9.677 -9.618 10.745 1.00 81.88 89 THR A O 1
ATOM 659 N N . GLY A 1 90 ? -8.361 -9.079 12.483 1.00 76.69 90 GLY A N 1
ATOM 660 C CA . GLY A 1 90 ? -7.743 -10.394 12.662 1.00 76.69 90 GLY A CA 1
ATOM 661 C C . GLY A 1 90 ? -7.225 -11.010 11.356 1.00 76.69 90 GLY A C 1
ATOM 662 O O . GLY A 1 90 ? -6.111 -10.730 10.924 1.00 76.69 90 GLY A O 1
ATOM 663 N N . VAL A 1 91 ? -8.050 -11.860 10.742 1.00 73.38 91 VAL A N 1
ATOM 664 C CA . VAL A 1 91 ? -7.751 -12.622 9.517 1.00 73.38 91 VAL A CA 1
ATOM 665 C C . VAL A 1 91 ? -8.196 -11.947 8.210 1.00 73.38 91 VAL A C 1
ATOM 667 O O . VAL A 1 91 ? -7.903 -12.470 7.140 1.00 73.38 91 VAL A O 1
ATOM 670 N N . VAL A 1 92 ? -8.906 -10.815 8.264 1.00 78.56 92 VAL A N 1
ATOM 671 C CA . VAL A 1 92 ? -9.470 -10.128 7.085 1.00 78.56 92 VAL A CA 1
ATOM 672 C C . VAL A 1 92 ? -8.889 -8.720 6.950 1.00 78.56 92 VAL A C 1
ATOM 674 O O . VAL A 1 92 ? -8.768 -8.008 7.948 1.00 78.56 92 VAL A O 1
ATOM 677 N N . ASN A 1 93 ? -8.568 -8.292 5.724 1.00 82.88 93 ASN A N 1
ATOM 678 C CA . ASN A 1 93 ? -8.052 -6.952 5.443 1.00 82.88 93 ASN A CA 1
ATOM 679 C C . ASN A 1 93 ? -8.782 -6.316 4.259 1.00 82.88 93 ASN A C 1
ATOM 681 O O . ASN A 1 93 ? -8.419 -6.529 3.106 1.00 82.88 93 ASN A O 1
ATOM 685 N N . VAL A 1 94 ? -9.768 -5.474 4.553 1.00 83.12 94 VAL A N 1
ATOM 686 C CA . VAL A 1 94 ? -10.507 -4.748 3.522 1.00 83.12 94 VAL A CA 1
ATOM 687 C C . VAL A 1 94 ? -9.902 -3.372 3.323 1.00 83.12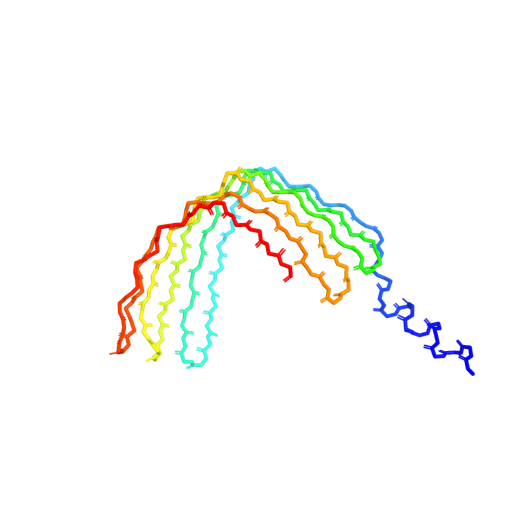 94 VAL A C 1
ATOM 689 O O . VAL A 1 94 ? -9.626 -2.662 4.284 1.00 83.12 94 VAL A O 1
ATOM 692 N N . GLY A 1 95 ? -9.751 -2.941 2.079 1.00 84.88 95 GLY A N 1
ATOM 693 C CA . GLY A 1 95 ? -9.310 -1.586 1.802 1.00 84.88 95 GLY A CA 1
ATOM 694 C C . GLY A 1 95 ? -9.715 -1.088 0.433 1.00 84.88 95 GLY A C 1
ATOM 695 O O . GLY A 1 95 ? -10.055 -1.846 -0.474 1.00 84.88 95 GLY A O 1
ATOM 696 N N . MET A 1 96 ? -9.670 0.227 0.303 1.00 81.81 96 MET A N 1
ATOM 697 C CA . MET A 1 96 ? -9.854 0.941 -0.944 1.00 81.81 96 MET A CA 1
ATOM 698 C C . MET A 1 96 ? -8.665 1.870 -1.137 1.00 81.81 96 MET A C 1
ATOM 700 O O . MET A 1 96 ? -8.238 2.570 -0.219 1.00 81.81 96 MET A O 1
ATOM 704 N N . CYS A 1 97 ? -8.132 1.895 -2.349 1.00 81.50 97 CYS A N 1
ATOM 705 C CA . CYS A 1 97 ? -7.047 2.777 -2.721 1.00 81.50 97 CYS A CA 1
ATOM 706 C C . CYS A 1 97 ? -7.294 3.353 -4.109 1.00 81.50 97 CYS A C 1
ATOM 708 O O . CYS A 1 97 ? -7.634 2.622 -5.039 1.00 81.50 97 CYS A O 1
ATOM 710 N N . LEU A 1 98 ? -7.075 4.656 -4.257 1.00 82.94 98 LEU A N 1
ATOM 711 C CA . LEU A 1 98 ? -6.919 5.280 -5.560 1.00 82.94 98 LEU A CA 1
ATOM 712 C C . LEU A 1 98 ? -5.428 5.483 -5.803 1.00 82.94 98 LEU A C 1
ATOM 714 O O . LEU A 1 98 ? -4.798 6.330 -5.168 1.00 82.94 98 LEU A O 1
ATOM 718 N N . ASN A 1 99 ? -4.873 4.695 -6.715 1.00 80.00 99 ASN A N 1
ATOM 719 C CA . ASN A 1 99 ? -3.481 4.801 -7.113 1.00 80.00 99 ASN A CA 1
ATOM 720 C C . ASN A 1 99 ? -3.343 4.902 -8.625 1.00 80.00 99 ASN A C 1
ATOM 722 O O . ASN A 1 99 ? -4.251 4.538 -9.360 1.00 80.00 99 ASN A O 1
ATOM 726 N N . ILE A 1 100 ? -2.206 5.449 -9.033 1.00 78.75 100 ILE A N 1
ATOM 727 C CA . ILE A 1 100 ? -1.643 5.443 -10.370 1.00 78.75 100 ILE A CA 1
ATOM 728 C C . ILE A 1 100 ? -0.306 4.728 -10.232 1.00 78.75 100 ILE A C 1
ATOM 730 O O . ILE A 1 100 ? 0.672 5.291 -9.744 1.00 78.75 100 ILE A O 1
ATOM 734 N N . ASN A 1 101 ? -0.279 3.452 -10.598 1.00 76.62 101 ASN A N 1
ATOM 735 C CA . ASN A 1 101 ? 0.947 2.660 -10.593 1.00 76.62 101 ASN A CA 1
ATOM 736 C C . ASN A 1 101 ? 1.474 2.534 -12.012 1.00 76.62 101 ASN A C 1
ATOM 738 O O . ASN A 1 101 ? 0.830 1.853 -12.803 1.00 76.62 101 ASN A O 1
ATOM 742 N N . SER A 1 102 ? 2.632 3.121 -12.299 1.00 72.06 102 SER A N 1
ATOM 743 C CA . SER A 1 102 ? 3.305 3.059 -13.597 1.00 72.06 102 SER A CA 1
ATOM 744 C C . SER A 1 102 ? 4.618 2.305 -13.465 1.00 72.06 102 SER A C 1
ATOM 746 O O . SER A 1 102 ? 5.512 2.744 -12.749 1.00 72.06 102 SER A O 1
ATOM 748 N N . GLY A 1 103 ? 4.778 1.175 -14.145 1.00 70.06 103 GLY A N 1
ATOM 749 C CA . GLY A 1 103 ? 6.026 0.426 -14.039 1.00 70.06 103 GLY A CA 1
ATOM 750 C C . GLY A 1 103 ? 6.200 -0.685 -15.045 1.00 70.06 103 GLY A C 1
ATOM 751 O O . GLY A 1 103 ? 5.257 -1.082 -15.730 1.00 70.06 103 GLY A O 1
ATOM 752 N N . ILE A 1 104 ? 7.433 -1.172 -15.103 1.00 70.25 104 ILE A N 1
ATOM 753 C CA . ILE A 1 104 ? 7.901 -2.175 -16.045 1.00 70.25 104 ILE A CA 1
ATOM 754 C C . ILE A 1 104 ? 8.566 -3.293 -15.252 1.00 70.25 104 ILE A C 1
ATOM 756 O O . ILE A 1 104 ? 9.465 -3.056 -14.448 1.00 70.25 104 ILE A O 1
ATOM 760 N N . HIS A 1 105 ? 8.147 -4.525 -15.505 1.00 74.62 105 HIS A N 1
ATOM 761 C CA . HIS A 1 105 ? 8.820 -5.717 -15.017 1.00 74.62 105 HIS A CA 1
ATOM 762 C C . HIS A 1 105 ? 9.217 -6.605 -16.188 1.00 74.62 105 HIS A C 1
ATOM 764 O O . HIS A 1 105 ? 8.387 -6.923 -17.038 1.00 74.62 105 HIS A O 1
ATOM 770 N N . VAL A 1 106 ? 10.486 -6.993 -16.204 1.00 74.06 106 VAL A N 1
ATOM 771 C CA . VAL A 1 106 ? 11.117 -7.864 -17.188 1.00 74.06 106 VAL A CA 1
ATOM 772 C C . VAL A 1 106 ? 11.584 -9.121 -16.457 1.00 74.06 106 VAL A C 1
ATOM 774 O O . VAL A 1 106 ? 12.589 -9.116 -15.744 1.00 74.06 106 VAL A O 1
ATOM 777 N N . GLY A 1 107 ? 10.798 -10.183 -16.582 1.00 74.38 107 GLY A N 1
ATOM 778 C CA . GLY A 1 107 ? 11.130 -11.524 -16.123 1.00 74.38 107 GLY A CA 1
ATOM 779 C C . GLY A 1 107 ? 11.815 -12.347 -17.204 1.00 74.38 107 GLY A C 1
ATOM 780 O O . GLY A 1 107 ? 11.896 -11.934 -18.359 1.00 74.38 107 GLY A O 1
ATOM 781 N N . VAL A 1 108 ? 12.280 -13.533 -16.812 1.00 60.88 108 VAL A N 1
ATOM 782 C CA . VAL A 1 108 ? 12.966 -14.481 -17.710 1.00 60.88 108 VAL A CA 1
ATOM 783 C C . VAL A 1 108 ? 12.100 -14.837 -18.930 1.00 60.88 108 VAL A C 1
ATOM 785 O O . VAL A 1 108 ? 12.633 -14.931 -20.027 1.00 60.88 108 VAL A O 1
ATOM 788 N N . ASP A 1 109 ? 10.772 -14.905 -18.759 1.00 64.44 109 ASP A N 1
ATOM 789 C CA . ASP A 1 109 ? 9.818 -15.267 -19.823 1.00 64.44 109 ASP A CA 1
ATOM 790 C C . ASP A 1 109 ? 8.668 -14.258 -20.012 1.00 64.44 109 ASP A C 1
ATOM 792 O O . ASP A 1 109 ? 7.691 -14.540 -20.708 1.00 64.44 109 ASP A O 1
ATOM 796 N N . ASN A 1 110 ? 8.697 -13.089 -19.359 1.00 63.25 110 ASN A N 1
ATOM 797 C CA . ASN A 1 110 ? 7.573 -12.152 -19.437 1.00 63.25 110 ASN A CA 1
ATOM 798 C C . ASN A 1 110 ? 7.956 -10.674 -19.311 1.00 63.25 110 ASN A C 1
ATOM 800 O O . ASN A 1 110 ? 8.834 -10.283 -18.553 1.00 63.25 110 ASN A O 1
ATOM 804 N N . PHE A 1 111 ? 7.215 -9.831 -20.030 1.00 69.94 111 PHE A N 1
ATOM 805 C CA . PHE A 1 111 ? 7.265 -8.378 -19.914 1.00 69.94 111 PHE A CA 1
ATOM 806 C C . PHE A 1 111 ? 5.904 -7.877 -19.433 1.00 69.94 111 PHE A C 1
ATOM 808 O O . PHE A 1 111 ? 4.873 -8.195 -20.026 1.00 69.94 111 PHE A O 1
ATOM 815 N N . LYS A 1 112 ? 5.882 -7.123 -18.335 1.00 62.31 112 LYS A N 1
ATOM 816 C CA . LYS A 1 112 ? 4.657 -6.560 -17.760 1.00 62.31 112 LYS A CA 1
ATOM 817 C C . LYS A 1 112 ? 4.798 -5.055 -17.633 1.00 62.31 112 LYS A C 1
ATOM 819 O O . LYS A 1 112 ? 5.672 -4.581 -16.913 1.00 62.31 112 LYS A O 1
ATOM 824 N N . VAL A 1 113 ? 3.883 -4.330 -18.265 1.00 65.12 113 VAL A N 1
ATOM 825 C CA . VAL A 1 113 ? 3.664 -2.903 -18.017 1.00 65.12 113 VAL A CA 1
ATOM 826 C C . VAL A 1 113 ? 2.397 -2.768 -17.192 1.00 65.12 113 VAL A C 1
ATOM 828 O O . VAL A 1 113 ? 1.370 -3.358 -17.528 1.00 65.12 113 VAL A O 1
ATOM 831 N N . LYS A 1 114 ? 2.469 -2.022 -16.092 1.00 65.56 114 LYS A N 1
ATOM 832 C CA . LYS A 1 114 ? 1.307 -1.700 -15.259 1.00 65.56 114 LYS A CA 1
ATOM 833 C C . LYS A 1 114 ? 1.049 -0.205 -15.335 1.00 65.56 114 LYS A C 1
ATOM 835 O O . LYS A 1 114 ? 1.986 0.558 -15.146 1.00 65.56 114 LYS A O 1
ATOM 840 N N . ILE A 1 115 ? -0.205 0.155 -15.598 1.00 60.09 115 ILE A N 1
ATOM 841 C CA . ILE A 1 115 ? -0.803 1.481 -15.412 1.00 60.09 115 ILE A CA 1
ATOM 842 C C . ILE A 1 115 ? -2.158 1.190 -14.753 1.00 60.09 115 ILE A C 1
ATOM 844 O O . ILE A 1 115 ? -3.038 0.644 -15.411 1.00 60.09 115 ILE A O 1
ATOM 848 N N . LEU A 1 116 ? -2.309 1.396 -13.441 1.00 66.44 116 LEU A N 1
ATOM 849 C CA . LEU A 1 116 ? -3.532 1.015 -12.697 1.00 66.44 116 LEU A CA 1
ATOM 850 C C . LEU A 1 116 ? -4.167 2.185 -11.953 1.00 66.44 116 LEU A C 1
ATOM 852 O O . LEU A 1 116 ? -3.424 3.056 -11.534 1.00 66.44 116 LEU A O 1
ATOM 856 N N . GLY A 1 117 ? -5.504 2.131 -11.817 1.00 62.84 117 GLY A N 1
ATOM 857 C CA . GLY A 1 117 ? -6.427 3.065 -11.149 1.00 62.84 117 GLY A CA 1
ATOM 858 C C . GLY A 1 117 ? -7.043 2.529 -9.833 1.00 62.84 117 GLY A C 1
ATOM 859 O O . GLY A 1 117 ? -6.412 1.766 -9.102 1.00 62.84 117 GLY A O 1
ATOM 860 N N . VAL A 1 118 ? -8.296 2.920 -9.531 1.00 70.69 118 VAL A N 1
ATOM 861 C CA . VAL A 1 118 ? -9.046 2.567 -8.295 1.00 70.69 118 VAL A CA 1
ATOM 862 C C . VAL A 1 118 ? -9.009 1.061 -8.007 1.00 70.69 118 VAL A C 1
ATOM 864 O O . VAL A 1 118 ? -9.330 0.246 -8.866 1.00 70.69 118 VAL A O 1
ATOM 867 N N . THR A 1 119 ? -8.659 0.692 -6.776 1.00 67.44 119 THR A N 1
ATOM 868 C CA . THR A 1 119 ? -8.542 -0.694 -6.309 1.00 67.44 119 THR A CA 1
ATOM 869 C C . THR A 1 119 ? -9.331 -0.884 -5.012 1.00 67.44 119 THR A C 1
ATOM 871 O O . THR A 1 119 ? -9.168 -0.106 -4.074 1.00 67.44 119 THR A O 1
ATOM 874 N N . VAL A 1 120 ? -10.143 -1.941 -4.934 1.00 72.00 120 VAL A N 1
ATOM 875 C CA . VAL A 1 120 ? -10.789 -2.420 -3.698 1.00 72.00 120 VAL A CA 1
ATOM 876 C C . VAL A 1 120 ? -10.287 -3.838 -3.426 1.00 72.00 120 VAL A C 1
ATOM 878 O O . VAL A 1 120 ? -10.257 -4.656 -4.345 1.00 72.00 120 VAL A O 1
ATOM 881 N N . TYR A 1 121 ? -9.855 -4.125 -2.199 1.00 72.75 121 TYR A N 1
ATOM 882 C CA . TYR A 1 121 ? -9.292 -5.418 -1.788 1.00 72.75 121 TYR A CA 1
ATOM 883 C C . TYR A 1 121 ? -9.904 -5.906 -0.464 1.00 72.75 121 TYR A C 1
ATOM 885 O O . TYR A 1 121 ? -10.468 -5.099 0.274 1.00 72.75 121 TYR A O 1
ATOM 893 N N . ARG A 1 122 ? -9.830 -7.219 -0.196 1.00 69.38 122 ARG A N 1
ATOM 894 C CA . ARG A 1 122 ? -10.334 -7.914 1.006 1.00 69.38 122 ARG A CA 1
ATOM 895 C C . ARG A 1 122 ? -9.335 -8.963 1.493 1.00 69.38 122 ARG A C 1
ATOM 897 O O . ARG A 1 122 ? -8.684 -9.558 0.607 1.00 69.38 122 ARG A O 1
#

Sequence (122 aa):
MSQLIERTVDHYDRQAGAISRGLYTRSEVSRQRLSVEASTKAVMGEARAQASIFEAGAYGPNVGAHARAGVGGVGGFLTAELGRVEVKTGVVNVGMCLNINSGIHVGVDNFKVKILGVTVYR

Organism: NCBI:txid1317065

pLDDT: mean 78.32, std 12.1, range [47.12, 90.5]

Secondary structure (DSSP, 8-state):
-HHHHHHHHHHH-PPPEEEEEEEEEEEEEEEETTEEEEEEEEEEEEEEEEETTEEEEEE--EEEEEEEEETTEEEEEEEEEEEEEEEEETTEEEEEEEEEEEEEEEESS-EEEEEE--EEE-

Foldseek 3Di:
DVVVVVVVQVVQFDDKDKDKDAWDKDWDWDDDPFKIKIKIKTFGMKIWIDGRQKIKIKTAWMWMKMWMDGLFWTKIKIKTWRIKIWMGGNPDIWIKTFMFIFMWTDGPPDIDTDGDGIDIDD

Radius of gyration: 18.17 Å; chains: 1; bounding box: 32×39×50 Å